Protein AF-A0A7Y3HYT0-F1 (afdb_monomer_lite)

Secondary structure (DSSP, 8-state):
--SS-TT---EEEEEEE--TT-SS-EEEEEES--TT--S-------TTHHHHHHHHHHHHTT--

pLDDT: mean 70.78, std 9.54, range [45.94, 86.44]

Radius of gyration: 18.01 Å; chains: 1; bounding box: 37×39×34 Å

Sequence (64 aa):
STIFPPGILIGKVARFNRDEGDDYYKIDVELFSDMTSLKHVYLVRRRDAAEIKQLEKVVEDVEE

Structure (mmCIF, N/CA/C/O backbone):
data_AF-A0A7Y3HYT0-F1
#
_entry.id   AF-A0A7Y3HYT0-F1
#
loop_
_atom_site.group_PDB
_atom_site.id
_atom_site.type_symbol
_atom_site.label_atom_id
_atom_site.label_alt_id
_atom_site.label_comp_id
_atom_site.label_asym_id
_atom_site.label_entity_id
_atom_site.label_seq_id
_atom_site.pdbx_PDB_ins_code
_atom_site.Cartn_x
_atom_site.Cartn_y
_atom_site.Cartn_z
_atom_site.occupancy
_atom_site.B_iso_or_equiv
_atom_site.auth_seq_id
_atom_site.auth_comp_id
_atom_site.auth_asym_id
_atom_site.auth_atom_id
_atom_site.pdbx_PDB_model_num
ATOM 1 N N . SER A 1 1 ? 6.816 -8.387 -0.567 1.00 45.94 1 SER A N 1
ATOM 2 C CA . SER A 1 1 ? 6.181 -7.388 0.316 1.00 45.94 1 SER A CA 1
ATOM 3 C C . SER A 1 1 ? 4.963 -8.023 0.967 1.00 45.94 1 SER A C 1
ATOM 5 O O . SER A 1 1 ? 3.972 -8.276 0.295 1.00 45.94 1 SER A O 1
ATOM 7 N N . THR A 1 2 ? 5.079 -8.388 2.243 1.00 54.03 2 THR A N 1
ATOM 8 C CA . THR A 1 2 ? 4.150 -9.304 2.947 1.00 54.03 2 THR A CA 1
ATOM 9 C C . THR A 1 2 ? 3.208 -8.552 3.901 1.00 54.03 2 THR A C 1
ATOM 11 O O . THR A 1 2 ? 2.397 -9.150 4.602 1.00 54.03 2 THR A O 1
ATOM 14 N N . ILE A 1 3 ? 3.299 -7.219 3.916 1.00 65.88 3 ILE A N 1
ATOM 15 C CA . ILE A 1 3 ? 2.665 -6.349 4.915 1.00 65.88 3 ILE A CA 1
ATOM 16 C C . ILE A 1 3 ? 1.189 -6.076 4.588 1.00 65.88 3 ILE A C 1
ATOM 18 O O . ILE A 1 3 ? 0.367 -6.012 5.497 1.00 65.88 3 ILE A O 1
ATOM 22 N N . PHE A 1 4 ? 0.822 -5.999 3.305 1.00 68.50 4 PHE A N 1
ATOM 23 C CA . PHE A 1 4 ? -0.559 -5.766 2.873 1.00 68.50 4 PHE A CA 1
ATOM 24 C C . PHE A 1 4 ? -1.159 -7.030 2.235 1.00 68.50 4 PHE A C 1
ATOM 26 O O . PHE A 1 4 ? -0.454 -7.749 1.517 1.00 68.50 4 PHE A O 1
ATOM 33 N N . PRO A 1 5 ? -2.432 -7.367 2.510 1.00 66.00 5 PRO A N 1
ATOM 34 C CA . PRO A 1 5 ? -3.133 -8.404 1.763 1.00 66.00 5 PRO A CA 1
ATOM 35 C C . PRO A 1 5 ? -3.456 -7.920 0.336 1.00 66.00 5 PRO A C 1
ATOM 37 O O . PRO A 1 5 ? -3.609 -6.716 0.110 1.00 66.00 5 PRO A O 1
ATOM 40 N N . PRO A 1 6 ? -3.577 -8.840 -0.634 1.00 70.19 6 PRO A N 1
ATOM 41 C CA . PRO A 1 6 ? -4.017 -8.499 -1.982 1.00 70.19 6 PRO A CA 1
ATOM 42 C C . PRO A 1 6 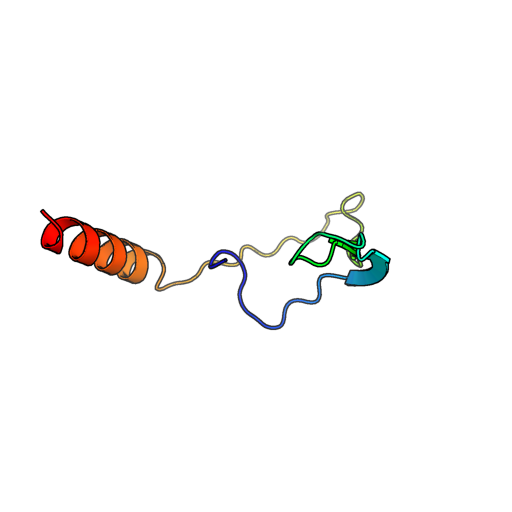? -5.466 -7.982 -1.978 1.00 70.19 6 PRO A C 1
ATOM 44 O O . PRO A 1 6 ? -6.272 -8.377 -1.139 1.00 70.19 6 PRO A O 1
ATOM 47 N N . GLY A 1 7 ? -5.802 -7.113 -2.936 1.00 74.38 7 GLY A N 1
ATOM 48 C CA . GLY A 1 7 ? -7.168 -6.603 -3.128 1.00 74.38 7 GLY A CA 1
ATOM 49 C C . GLY A 1 7 ? -7.492 -5.281 -2.423 1.00 74.38 7 GLY A C 1
ATOM 50 O O . GLY A 1 7 ? -8.628 -4.822 -2.497 1.00 74.38 7 GLY A O 1
ATOM 51 N N . ILE A 1 8 ? -6.517 -4.642 -1.770 1.00 76.06 8 ILE A N 1
ATOM 52 C CA . ILE A 1 8 ? -6.673 -3.270 -1.273 1.00 76.06 8 ILE A CA 1
ATOM 53 C C . ILE A 1 8 ? -6.405 -2.302 -2.430 1.00 76.06 8 ILE A C 1
ATOM 55 O O . ILE A 1 8 ? -5.337 -2.341 -3.042 1.00 76.06 8 ILE A O 1
ATOM 59 N N . LEU A 1 9 ? -7.372 -1.431 -2.731 1.00 78.44 9 LEU A N 1
ATOM 60 C CA . LEU A 1 9 ? -7.152 -0.295 -3.628 1.00 78.44 9 LEU A CA 1
ATOM 61 C C . LEU A 1 9 ? -6.084 0.607 -3.005 1.00 78.44 9 LEU A C 1
ATOM 63 O O . LEU A 1 9 ? -6.177 0.922 -1.828 1.00 78.44 9 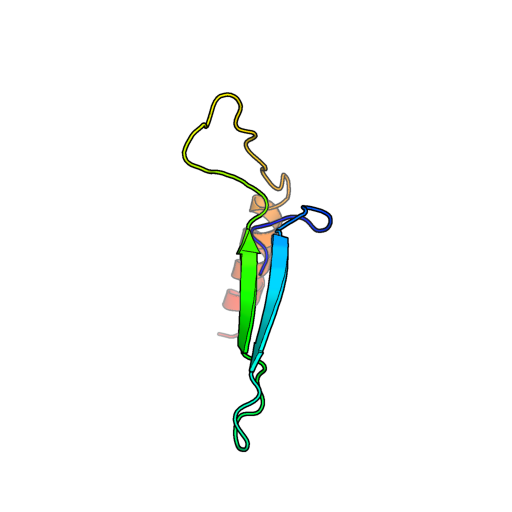LEU A O 1
ATOM 67 N N . ILE A 1 10 ? -5.064 0.992 -3.773 1.00 81.25 10 ILE A N 1
ATOM 68 C CA . ILE A 1 10 ? -3.982 1.881 -3.307 1.00 81.25 10 ILE A CA 1
ATOM 69 C C . ILE A 1 10 ? -4.132 3.269 -3.927 1.00 81.25 10 ILE A C 1
ATOM 71 O O . ILE A 1 10 ? -3.862 4.275 -3.278 1.00 81.25 10 ILE A O 1
ATOM 75 N N . GLY A 1 11 ? -4.608 3.344 -5.169 1.00 83.38 11 GLY A N 1
ATOM 76 C CA 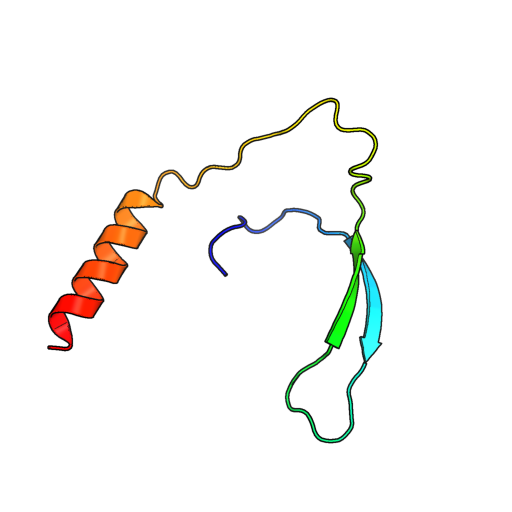. GLY A 1 11 ? -4.677 4.595 -5.904 1.00 83.38 11 GLY A CA 1
ATOM 77 C C . GLY A 1 11 ? -4.765 4.391 -7.409 1.00 83.38 11 GLY A C 1
ATOM 78 O O . GLY A 1 11 ? -4.979 3.273 -7.886 1.00 83.38 11 GLY A O 1
ATOM 79 N N . LYS A 1 12 ? -4.583 5.481 -8.151 1.00 86.00 12 LYS A N 1
ATOM 80 C CA . LYS A 1 12 ? -4.513 5.500 -9.614 1.00 86.00 12 LYS A CA 1
ATOM 81 C C . LYS A 1 12 ? -3.076 5.772 -10.054 1.00 86.00 12 LYS A C 1
ATOM 83 O O . LYS A 1 12 ? -2.390 6.591 -9.458 1.00 86.00 12 LYS A O 1
ATOM 88 N N . VAL A 1 13 ? -2.620 5.111 -11.116 1.00 85.94 13 VAL A N 1
ATOM 89 C CA . VAL A 1 13 ? -1.314 5.419 -11.717 1.00 85.94 13 VAL A CA 1
ATOM 90 C C . VAL A 1 13 ? -1.364 6.824 -12.316 1.00 85.94 13 VAL A C 1
ATOM 92 O O . VAL A 1 13 ? -2.167 7.082 -13.215 1.00 85.94 13 VAL A O 1
ATOM 95 N N . ALA A 1 14 ? -0.522 7.718 -11.803 1.00 85.56 14 ALA A N 1
ATOM 96 C CA . ALA A 1 14 ? -0.412 9.097 -12.262 1.00 85.56 14 ALA A CA 1
ATOM 97 C C . ALA A 1 14 ? 0.626 9.215 -13.377 1.00 85.56 14 ALA A C 1
ATOM 99 O O . ALA A 1 14 ? 0.357 9.810 -14.422 1.00 85.56 14 ALA A O 1
ATOM 100 N N . ARG A 1 15 ? 1.807 8.616 -13.178 1.00 83.62 15 ARG A N 1
ATOM 101 C CA . ARG A 1 15 ? 2.887 8.576 -14.170 1.00 83.62 15 ARG A CA 1
ATOM 102 C C . ARG A 1 15 ? 3.659 7.275 -14.061 1.00 83.62 15 ARG A C 1
ATOM 104 O O . ARG A 1 15 ? 3.751 6.671 -13.000 1.00 83.62 15 ARG A O 1
ATOM 111 N N . PHE A 1 16 ? 4.224 6.853 -15.176 1.00 83.94 16 PHE A N 1
ATOM 112 C CA . PHE A 1 16 ? 5.218 5.798 -15.211 1.00 83.94 16 PHE A CA 1
ATOM 113 C C . PHE A 1 16 ? 6.411 6.362 -15.973 1.00 83.94 16 PHE A C 1
ATOM 115 O O . PHE A 1 16 ? 6.251 6.864 -17.086 1.00 83.94 16 PHE A O 1
ATOM 122 N N . ASN A 1 17 ? 7.583 6.349 -15.350 1.00 80.19 17 ASN A N 1
ATOM 123 C CA . ASN A 1 17 ? 8.826 6.730 -15.993 1.00 80.19 17 ASN A CA 1
ATOM 124 C C . ASN A 1 17 ? 9.705 5.487 -16.149 1.00 80.19 17 ASN A C 1
ATOM 126 O O . ASN A 1 17 ? 9.824 4.665 -15.233 1.00 80.19 17 ASN A O 1
ATOM 130 N N . ARG A 1 18 ? 10.293 5.356 -17.333 1.00 75.12 18 ARG A N 1
ATOM 131 C CA . ARG A 1 18 ? 11.282 4.339 -17.658 1.00 75.12 18 ARG A CA 1
ATOM 132 C C . ARG A 1 18 ? 12.513 5.090 -18.133 1.00 75.12 18 ARG A C 1
ATOM 134 O O . ARG A 1 18 ? 12.551 5.534 -19.276 1.00 75.12 18 ARG A O 1
ATOM 141 N N . ASP A 1 19 ? 13.477 5.258 -17.239 1.00 72.69 19 ASP A N 1
ATOM 142 C CA . ASP A 1 19 ? 14.771 5.814 -17.613 1.00 72.69 19 ASP A CA 1
ATOM 143 C C . ASP A 1 19 ? 15.481 4.780 -18.513 1.00 72.69 19 ASP A C 1
ATOM 145 O O . ASP A 1 19 ? 15.550 3.592 -18.180 1.00 72.69 19 ASP A O 1
ATOM 149 N N . GLU A 1 20 ? 15.930 5.202 -19.701 1.00 63.66 20 GLU A N 1
ATOM 150 C CA . GLU A 1 20 ? 16.638 4.353 -20.670 1.00 63.66 20 GLU A CA 1
ATOM 151 C C . GLU A 1 20 ? 17.992 3.920 -20.087 1.00 63.66 20 GLU A C 1
ATOM 153 O O . GLU A 1 20 ? 19.008 4.589 -20.251 1.00 63.66 20 GLU A O 1
ATOM 158 N N . GLY A 1 21 ? 17.994 2.810 -19.353 1.00 68.62 21 GLY A N 1
ATOM 159 C CA . GLY A 1 21 ? 19.186 2.258 -18.707 1.00 68.62 21 GLY A CA 1
ATOM 160 C C . GLY A 1 21 ? 18.889 1.486 -17.427 1.00 68.62 21 GLY A C 1
ATOM 161 O O . GLY A 1 21 ? 19.720 0.689 -17.004 1.00 68.62 21 GLY A O 1
ATOM 162 N N . ASP A 1 22 ? 17.701 1.676 -16.854 1.00 68.06 22 ASP A N 1
ATOM 163 C CA . ASP A 1 22 ? 17.287 1.001 -15.632 1.00 68.06 22 ASP A CA 1
ATOM 164 C C . ASP A 1 22 ? 16.332 -0.170 -15.926 1.00 68.06 22 ASP A C 1
ATOM 166 O O . ASP A 1 22 ? 15.342 -0.040 -16.652 1.00 68.06 22 ASP A O 1
ATOM 170 N N . ASP A 1 23 ? 16.597 -1.324 -15.304 1.00 78.69 23 ASP A N 1
ATOM 171 C CA . ASP A 1 23 ? 15.759 -2.535 -15.379 1.00 78.69 23 ASP A CA 1
ATOM 172 C C . ASP A 1 23 ? 14.461 -2.431 -14.552 1.00 78.69 23 ASP A C 1
ATOM 174 O O . ASP A 1 23 ? 13.719 -3.404 -14.394 1.00 78.69 23 ASP A O 1
ATOM 178 N N . TYR A 1 24 ? 14.163 -1.251 -14.002 1.00 78.19 24 TYR A N 1
ATOM 179 C CA . TYR A 1 24 ? 13.026 -1.019 -13.122 1.00 78.19 24 TYR A CA 1
ATOM 180 C C . TYR A 1 24 ? 12.158 0.149 -13.597 1.00 78.19 24 TYR A C 1
ATOM 182 O O . TYR A 1 24 ? 12.626 1.153 -14.126 1.00 78.19 24 TYR A O 1
ATOM 190 N N . TYR A 1 25 ? 10.850 0.012 -13.384 1.00 78.31 25 TYR A N 1
ATOM 191 C CA . TYR A 1 25 ? 9.868 1.043 -13.701 1.00 78.31 25 TYR A CA 1
ATOM 192 C C . TYR A 1 25 ? 9.591 1.875 -12.454 1.00 78.31 25 TYR A C 1
ATOM 194 O O . TYR A 1 25 ? 9.215 1.330 -11.412 1.00 78.31 25 TYR A O 1
ATOM 202 N N . LYS A 1 26 ? 9.724 3.198 -12.560 1.00 80.75 26 LYS A N 1
ATOM 203 C CA . LYS A 1 26 ? 9.252 4.116 -11.518 1.00 80.75 26 LYS A CA 1
ATOM 204 C C . LYS A 1 26 ? 7.797 4.450 -11.817 1.00 80.75 26 LYS A C 1
ATOM 206 O O . LYS A 1 26 ? 7.497 5.014 -12.866 1.00 80.75 26 LYS A O 1
ATOM 211 N N . ILE A 1 27 ? 6.893 4.066 -10.922 1.00 85.12 27 ILE A N 1
ATOM 212 C CA . ILE A 1 27 ? 5.457 4.318 -11.065 1.00 85.12 27 ILE A CA 1
ATOM 213 C C . ILE A 1 27 ? 5.034 5.281 -9.961 1.00 85.12 27 ILE A C 1
ATOM 215 O O . ILE A 1 27 ? 5.040 4.922 -8.785 1.00 85.12 27 ILE A O 1
ATOM 219 N N . ASP A 1 28 ? 4.641 6.485 -10.356 1.00 85.56 28 ASP A N 1
ATOM 220 C CA . ASP A 1 28 ? 4.010 7.457 -9.474 1.00 85.56 28 ASP A CA 1
ATOM 221 C C . ASP A 1 28 ? 2.517 7.132 -9.366 1.00 85.56 28 ASP A C 1
ATOM 223 O O . ASP A 1 28 ? 1.805 7.038 -10.374 1.00 85.56 28 ASP A O 1
ATOM 227 N N . VAL A 1 29 ? 2.030 6.963 -8.137 1.00 83.31 29 VAL A N 1
ATOM 228 C CA . VAL A 1 29 ? 0.637 6.601 -7.843 1.00 83.31 29 VAL A CA 1
ATOM 229 C C . VAL A 1 29 ? -0.022 7.715 -7.037 1.00 83.31 29 VAL A C 1
ATOM 231 O O . VAL A 1 29 ? 0.459 8.095 -5.972 1.00 83.31 29 VAL A O 1
ATOM 234 N N . GLU A 1 30 ? -1.156 8.207 -7.527 1.00 86.44 30 GLU A N 1
ATOM 235 C CA . GLU A 1 30 ? -2.059 9.082 -6.782 1.00 86.44 30 GLU A CA 1
ATOM 236 C C . GLU A 1 30 ? -2.903 8.239 -5.825 1.00 86.44 30 GLU A C 1
ATOM 238 O O . GLU A 1 30 ? -3.742 7.442 -6.254 1.00 86.44 30 GLU A O 1
ATOM 243 N N . LEU A 1 31 ? -2.671 8.402 -4.521 1.00 83.44 31 LEU A N 1
ATOM 244 C CA . LEU A 1 31 ? -3.398 7.680 -3.480 1.00 83.44 31 LEU A CA 1
ATOM 245 C C . LEU A 1 31 ? -4.880 8.080 -3.479 1.00 83.44 31 LEU A C 1
ATOM 247 O O . LEU A 1 31 ? -5.215 9.261 -3.474 1.00 83.44 31 LEU A O 1
ATOM 251 N N . PHE A 1 32 ? -5.779 7.092 -3.441 1.00 78.06 32 PHE A N 1
ATOM 252 C CA . PHE A 1 32 ? -7.230 7.346 -3.357 1.00 78.06 32 PHE A CA 1
ATOM 253 C C . PHE A 1 32 ? -7.676 7.778 -1.950 1.00 78.06 32 PHE A C 1
ATOM 255 O O . PHE A 1 32 ? -8.784 8.283 -1.775 1.00 78.06 32 PHE A O 1
ATOM 262 N N . SER A 1 33 ? -6.848 7.514 -0.937 1.00 70.94 33 SER A N 1
ATOM 263 C CA . SER A 1 33 ? -7.155 7.799 0.458 1.00 70.94 33 SER A CA 1
ATOM 264 C C . SER A 1 33 ? -6.643 9.181 0.852 1.00 70.94 33 SER A C 1
ATOM 266 O O . SER A 1 33 ? -5.433 9.409 0.860 1.00 70.94 33 SER A O 1
ATOM 268 N N . ASP A 1 34 ? -7.547 10.070 1.260 1.00 72.38 34 ASP A N 1
ATOM 269 C CA . ASP A 1 34 ? -7.181 11.318 1.927 1.00 72.38 34 ASP A CA 1
ATOM 270 C C . ASP A 1 34 ? -6.917 11.046 3.417 1.00 72.38 34 ASP A C 1
ATOM 272 O O . ASP A 1 34 ? -7.836 10.820 4.209 1.00 72.38 34 ASP A O 1
ATOM 276 N N . MET A 1 35 ? -5.638 11.039 3.804 1.00 71.38 35 MET A N 1
ATOM 277 C CA . MET A 1 35 ? -5.212 10.798 5.188 1.00 71.38 35 MET A CA 1
ATOM 278 C C . MET A 1 35 ? -5.467 12.003 6.111 1.00 71.38 35 MET A C 1
ATOM 280 O O . MET A 1 35 ? -5.272 11.893 7.321 1.00 71.38 35 MET A O 1
ATOM 284 N N . THR A 1 36 ? -5.938 13.135 5.576 1.00 72.62 36 THR A N 1
ATOM 285 C CA . THR A 1 36 ? -6.243 14.344 6.358 1.00 72.62 36 THR A CA 1
ATOM 286 C C . THR A 1 36 ? -7.527 14.194 7.185 1.00 72.62 36 THR A C 1
ATOM 288 O O . THR A 1 36 ? -7.690 14.872 8.199 1.00 72.62 36 THR A O 1
ATOM 291 N N . SER A 1 37 ? -8.438 13.285 6.806 1.00 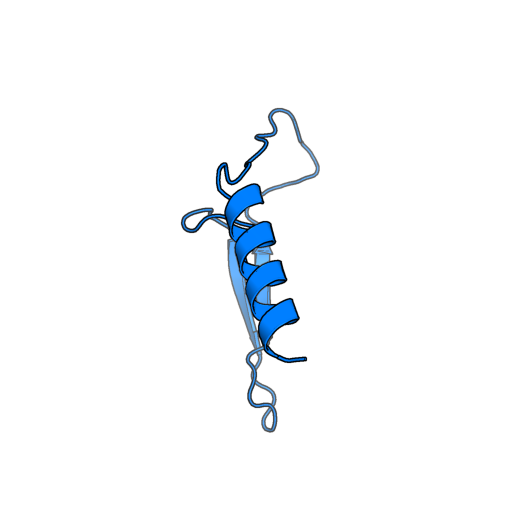63.31 37 SER A N 1
ATOM 292 C CA . SER A 1 37 ? -9.725 13.067 7.490 1.00 63.31 37 SER A CA 1
ATOM 293 C C . SER A 1 37 ? -9.918 11.611 7.936 1.00 63.31 37 SER A C 1
ATOM 295 O O . SER A 1 37 ? -10.778 10.876 7.448 1.00 63.31 37 SER A O 1
ATOM 297 N N . LEU A 1 38 ? -9.109 11.163 8.896 1.00 67.69 38 LEU A N 1
ATOM 298 C CA . LEU A 1 38 ? -9.189 9.805 9.446 1.00 67.69 38 LEU A CA 1
ATOM 299 C C . LEU A 1 38 ? -10.295 9.701 10.515 1.00 67.69 38 LEU A C 1
ATOM 301 O O . LEU A 1 38 ? -10.054 9.962 11.691 1.00 67.69 38 LEU A O 1
ATOM 305 N N . LYS A 1 39 ? -11.516 9.302 10.122 1.00 65.00 39 LYS A N 1
ATOM 306 C CA . LYS A 1 39 ? -12.616 8.984 11.069 1.00 65.00 39 LYS A CA 1
ATOM 307 C C . LYS A 1 39 ? -12.711 7.503 11.443 1.00 65.00 39 LYS A C 1
ATOM 309 O O . LYS A 1 39 ? -13.011 7.183 12.588 1.00 65.00 39 LYS A O 1
ATOM 314 N N . HIS A 1 40 ? -12.462 6.603 10.494 1.00 66.62 40 HIS A N 1
ATOM 315 C CA . HIS A 1 40 ? -12.521 5.157 10.708 1.00 66.62 40 HIS A CA 1
ATOM 316 C C . HIS A 1 40 ? -11.259 4.508 10.150 1.00 66.62 40 HIS A C 1
ATOM 318 O O . HIS A 1 40 ? -10.948 4.659 8.971 1.00 66.62 40 HIS A O 1
ATOM 324 N N . VAL A 1 41 ? -10.535 3.791 11.008 1.00 69.62 41 VAL A N 1
ATOM 325 C CA . VAL A 1 41 ? -9.315 3.059 10.655 1.00 69.62 41 VAL A CA 1
ATOM 326 C C . VAL A 1 41 ? -9.525 1.572 10.907 1.00 69.62 41 VAL A C 1
ATOM 328 O O . VAL A 1 41 ? -10.130 1.184 11.905 1.00 69.62 41 VAL A O 1
ATOM 331 N N . TYR A 1 42 ? -9.022 0.736 10.002 1.00 65.12 42 TYR A N 1
ATOM 332 C CA . TYR A 1 42 ? -9.104 -0.718 10.109 1.00 65.12 42 TYR A CA 1
ATOM 333 C C . TYR A 1 42 ? -7.704 -1.292 10.310 1.00 65.12 42 TYR A C 1
ATOM 335 O O . TYR A 1 42 ? -6.796 -1.026 9.524 1.00 65.12 42 TYR A O 1
ATOM 343 N N . LEU A 1 43 ? -7.526 -2.090 11.364 1.00 65.88 43 LEU A N 1
ATOM 344 C CA . LEU A 1 43 ? -6.264 -2.770 11.635 1.00 65.88 43 LEU A CA 1
ATOM 345 C C . LEU A 1 43 ? -6.258 -4.129 10.927 1.00 65.88 43 LEU A C 1
ATOM 347 O O . LEU A 1 43 ? -6.889 -5.084 11.382 1.00 65.88 43 LEU A O 1
ATOM 351 N N . VAL A 1 44 ? -5.536 -4.224 9.815 1.00 67.56 44 VAL A N 1
ATOM 352 C CA . VAL A 1 44 ? -5.357 -5.488 9.096 1.00 67.56 44 VAL A CA 1
ATOM 353 C C . VAL A 1 44 ? -4.205 -6.260 9.740 1.00 67.56 44 VAL A C 1
ATOM 355 O O . VAL A 1 44 ? -3.055 -5.833 9.684 1.00 67.56 44 VAL A O 1
ATOM 358 N N . ARG A 1 45 ? -4.505 -7.404 10.366 1.00 65.00 45 ARG A N 1
ATOM 359 C CA . ARG A 1 45 ? -3.499 -8.340 10.895 1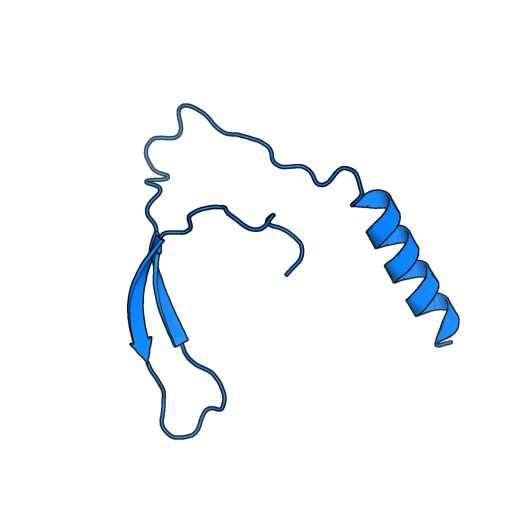.00 65.00 45 ARG A CA 1
ATOM 360 C C . ARG A 1 45 ? -3.570 -9.657 10.129 1.00 65.00 45 ARG A C 1
ATOM 362 O O . ARG A 1 45 ? -4.631 -10.275 10.079 1.00 65.00 45 ARG A O 1
ATOM 369 N N . ARG A 1 46 ? -2.439 -10.113 9.580 1.00 63.06 46 ARG A N 1
ATOM 370 C CA . ARG A 1 46 ? -2.297 -11.506 9.128 1.00 63.06 46 ARG A CA 1
ATOM 371 C C . ARG A 1 46 ? -2.271 -12.404 10.365 1.00 63.06 46 ARG A C 1
ATOM 373 O O . ARG A 1 46 ? -1.390 -12.243 11.207 1.00 63.06 46 ARG A O 1
ATOM 380 N N . ARG A 1 47 ? -3.239 -13.318 10.488 1.00 67.50 47 ARG A N 1
ATOM 381 C CA . ARG A 1 47 ? -3.306 -14.284 11.603 1.00 67.50 47 ARG A CA 1
ATOM 382 C C . ARG A 1 47 ? -2.108 -15.240 11.592 1.00 67.50 47 ARG A C 1
ATOM 384 O O . ARG A 1 47 ? -1.589 -15.561 12.652 1.00 67.50 47 ARG A O 1
ATOM 391 N N . ASP A 1 48 ? -1.596 -15.537 10.403 1.00 64.88 48 ASP A N 1
ATOM 392 C CA . ASP A 1 48 ? -0.508 -16.498 10.179 1.00 64.88 48 ASP A CA 1
ATOM 393 C C . ASP A 1 48 ? 0.880 -15.829 10.187 1.00 64.88 48 ASP A C 1
ATOM 395 O O . ASP A 1 48 ? 1.891 -16.448 9.875 1.00 64.88 48 ASP A O 1
ATOM 399 N N . ALA A 1 49 ? 0.963 -14.541 10.552 1.00 66.19 49 ALA A N 1
ATOM 400 C CA . ALA A 1 49 ? 2.234 -13.815 10.608 1.00 66.19 49 ALA A CA 1
ATOM 401 C C . ALA A 1 49 ? 3.229 -14.432 11.606 1.00 66.19 49 ALA A C 1
ATOM 403 O O . ALA A 1 49 ? 4.436 -14.344 11.400 1.00 66.19 49 ALA A O 1
ATOM 404 N N . ALA A 1 50 ? 2.728 -15.046 12.683 1.00 67.12 50 ALA A N 1
ATOM 405 C CA . ALA A 1 50 ? 3.565 -15.739 13.658 1.00 67.12 50 ALA A CA 1
ATOM 406 C C . ALA A 1 50 ? 4.200 -17.006 13.066 1.00 67.12 50 ALA A C 1
ATOM 408 O O . ALA A 1 50 ? 5.387 -17.235 13.269 1.00 67.12 50 ALA A O 1
ATOM 409 N N . GLU A 1 51 ? 3.427 -17.783 12.306 1.00 67.81 51 GLU A N 1
ATOM 410 C CA . GLU A 1 51 ? 3.886 -19.006 11.644 1.00 67.81 51 GLU A CA 1
ATOM 411 C C . GLU A 1 51 ? 4.867 -18.691 10.512 1.00 67.81 51 GLU A C 1
ATOM 413 O O . GLU A 1 51 ? 5.933 -19.289 10.452 1.00 67.81 51 GLU A O 1
ATOM 418 N N . ILE A 1 52 ? 4.582 -17.682 9.681 1.00 66.12 52 ILE A N 1
ATOM 419 C CA . ILE A 1 52 ? 5.504 -17.238 8.621 1.00 66.12 52 ILE A CA 1
ATOM 420 C C . ILE A 1 52 ? 6.844 -16.804 9.219 1.00 66.12 52 ILE A C 1
ATOM 422 O O . ILE A 1 52 ? 7.885 -17.230 8.739 1.00 66.12 52 ILE A O 1
ATOM 426 N N . LYS A 1 53 ? 6.835 -16.024 10.307 1.00 67.94 53 LYS A N 1
ATOM 427 C CA . LYS A 1 53 ? 8.073 -15.598 10.976 1.00 67.94 53 LYS A CA 1
ATOM 428 C C . LYS A 1 53 ? 8.841 -16.775 11.587 1.00 67.94 53 LYS A C 1
ATOM 430 O O . LYS A 1 53 ? 10.066 -16.744 11.647 1.00 67.94 53 LYS A O 1
ATOM 435 N N . GLN A 1 54 ? 8.133 -17.797 12.068 1.00 73.56 54 GLN A N 1
ATOM 436 C CA . GLN A 1 54 ? 8.760 -19.034 12.531 1.00 73.56 54 GLN A CA 1
ATOM 437 C C . GLN A 1 54 ? 9.382 -19.808 11.368 1.00 73.56 54 GLN A C 1
ATOM 439 O O . GLN A 1 54 ? 10.523 -20.230 11.490 1.00 73.56 54 GLN A O 1
ATOM 444 N N . LEU A 1 55 ? 8.677 -19.949 10.246 1.00 70.50 55 LEU A N 1
ATOM 445 C CA . LEU A 1 55 ? 9.183 -20.623 9.050 1.00 70.50 55 LEU A CA 1
ATOM 446 C C . LEU A 1 55 ? 10.383 -19.886 8.441 1.00 70.50 55 LEU A C 1
ATOM 448 O O . LEU A 1 55 ? 11.367 -20.532 8.108 1.00 70.50 55 LEU A O 1
ATOM 452 N N . GLU A 1 56 ? 10.346 -18.554 8.357 1.00 67.81 56 GLU A N 1
ATOM 453 C CA . GLU A 1 56 ? 11.481 -17.733 7.908 1.00 67.81 56 GLU A CA 1
ATOM 454 C C . GLU A 1 56 ? 12.707 -17.945 8.804 1.00 67.81 56 GLU A C 1
ATOM 456 O O . GLU A 1 56 ? 13.801 -18.166 8.298 1.00 67.81 56 GLU A O 1
ATOM 461 N N . LYS A 1 57 ? 12.514 -17.970 10.130 1.00 68.12 57 LYS A N 1
ATOM 462 C CA . LYS A 1 57 ? 13.604 -18.233 11.075 1.00 68.12 57 LYS A CA 1
ATOM 463 C C . LYS A 1 57 ? 14.164 -19.656 10.947 1.00 68.12 57 LYS A C 1
ATOM 465 O O . LYS A 1 57 ? 15.368 -19.845 11.013 1.00 68.12 57 LYS A O 1
ATOM 470 N N . VAL A 1 58 ? 13.298 -20.656 10.767 1.00 67.94 58 VAL A N 1
ATOM 471 C CA . VAL A 1 58 ? 13.719 -22.058 10.591 1.00 67.94 58 VAL A CA 1
ATOM 472 C C . VAL A 1 58 ? 14.533 -22.238 9.311 1.00 67.94 58 VAL A C 1
ATOM 474 O O . VAL A 1 58 ? 15.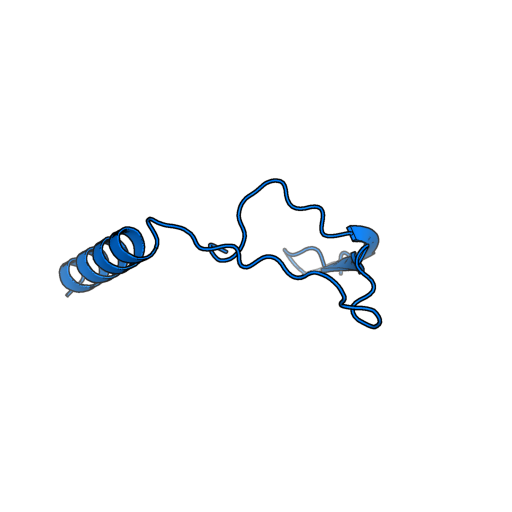455 -23.040 9.304 1.00 67.94 58 VAL A O 1
ATOM 477 N N . VAL A 1 59 ? 14.212 -21.513 8.238 1.00 60.97 59 VAL A N 1
ATOM 478 C CA . VAL A 1 59 ? 14.991 -21.565 6.992 1.00 60.97 59 VAL A CA 1
ATOM 479 C C . VAL A 1 59 ? 16.373 -20.924 7.169 1.00 60.97 59 VAL A C 1
ATOM 481 O O . VAL A 1 59 ? 17.338 -21.440 6.621 1.00 60.97 59 VAL A O 1
ATOM 484 N N . GLU A 1 60 ? 16.488 -19.864 7.973 1.00 57.31 60 GLU A N 1
ATOM 485 C CA . GLU A 1 60 ? 17.760 -19.186 8.272 1.00 57.31 60 GLU A CA 1
ATOM 486 C C . GLU A 1 60 ? 18.721 -20.069 9.102 1.00 57.31 60 GLU A C 1
ATOM 488 O O . GLU A 1 60 ? 19.912 -20.110 8.819 1.00 57.31 60 GLU A O 1
ATOM 493 N N . ASP A 1 61 ? 18.199 -20.852 10.056 1.00 58.91 61 ASP A N 1
ATOM 494 C CA . ASP A 1 61 ? 18.967 -21.808 10.886 1.00 58.91 61 ASP A CA 1
ATOM 495 C C . ASP A 1 61 ? 19.478 -23.049 10.106 1.00 58.91 61 ASP A C 1
ATOM 497 O O . ASP A 1 61 ? 20.277 -23.819 10.631 1.00 58.91 61 ASP A O 1
ATOM 501 N N . VAL A 1 62 ? 19.001 -23.296 8.878 1.00 58.22 62 VAL A N 1
ATOM 502 C CA . VAL A 1 62 ? 19.398 -24.461 8.049 1.00 58.22 62 VAL A CA 1
ATOM 503 C C . VAL A 1 62 ? 20.493 -24.101 7.033 1.00 58.22 62 VAL A C 1
ATOM 505 O O . VAL A 1 62 ? 21.072 -24.993 6.412 1.00 58.22 62 VAL A O 1
ATOM 508 N N . GLU A 1 63 ? 20.794 -22.810 6.866 1.00 51.28 63 GLU A N 1
ATOM 509 C CA . GLU A 1 63 ? 21.871 -22.329 5.991 1.00 51.28 63 GLU A CA 1
ATOM 510 C C . GLU A 1 63 ? 23.202 -22.038 6.729 1.00 51.28 63 GLU A C 1
ATOM 512 O O . GLU A 1 63 ? 24.181 -21.692 6.064 1.00 51.28 63 GLU A O 1
ATOM 517 N N . GLU A 1 64 ? 23.274 -22.236 8.058 1.00 46.09 64 GLU A N 1
ATOM 518 C CA . GLU A 1 64 ? 24.533 -22.380 8.834 1.00 46.09 64 GLU A CA 1
ATOM 519 C C . GLU A 1 64 ? 24.993 -23.847 8.930 1.00 46.09 64 GLU A C 1
ATOM 521 O O . GLU A 1 64 ? 26.222 -24.081 8.816 1.00 46.09 64 GLU A O 1
#

Foldseek 3Di:
DPQDDPPDDFAAFPDWDDDVPDPDIDTDGDGPDDPVDDPDDDDDDDPCPVVVVVVVVVVVVVVD